Protein AF-A0A5P9XQY4-F1 (afdb_monomer_lite)

Structure (mmCIF, N/CA/C/O backbone):
data_AF-A0A5P9XQY4-F1
#
_entry.id   AF-A0A5P9XQY4-F1
#
loop_
_atom_site.group_PDB
_atom_site.id
_atom_site.type_symbol
_atom_site.label_atom_id
_atom_site.label_alt_id
_atom_site.label_comp_id
_atom_site.label_asym_id
_atom_site.label_entity_id
_atom_site.label_seq_id
_atom_site.pdbx_PDB_ins_code
_atom_site.Cartn_x
_atom_site.Cartn_y
_atom_site.Cartn_z
_atom_site.occupancy
_atom_site.B_iso_or_equiv
_atom_site.auth_seq_id
_atom_site.auth_comp_id
_atom_site.auth_asym_id
_atom_site.auth_atom_id
_atom_site.pdbx_PDB_model_num
ATOM 1 N N . MET A 1 1 ? -0.831 -0.317 -19.684 1.00 64.50 1 MET A N 1
ATOM 2 C CA . MET A 1 1 ? -0.301 -0.573 -21.057 1.00 64.50 1 MET A CA 1
ATOM 3 C C . MET A 1 1 ? 0.656 0.530 -21.506 1.00 64.50 1 MET A C 1
ATOM 5 O O . MET A 1 1 ? 1.503 0.267 -22.355 1.00 64.50 1 MET A O 1
ATOM 9 N N . LEU A 1 2 ? 0.540 1.743 -20.953 1.00 89.12 2 LEU A N 1
ATOM 10 C CA . LEU A 1 2 ? 1.443 2.857 -21.246 1.00 89.12 2 LEU A CA 1
ATOM 11 C C . LEU A 1 2 ? 2.839 2.604 -20.658 1.00 89.12 2 LEU A C 1
ATOM 13 O O . LEU A 1 2 ? 3.832 2.756 -21.351 1.00 89.12 2 LEU A O 1
ATOM 17 N N . GLU A 1 3 ? 2.898 2.086 -19.436 1.00 92.31 3 GLU A N 1
ATOM 18 C CA . GLU A 1 3 ? 4.110 1.839 -18.647 1.00 92.31 3 GLU A CA 1
ATOM 19 C C . GLU A 1 3 ? 5.081 0.903 -19.380 1.00 92.31 3 GLU A C 1
ATOM 21 O O . GLU A 1 3 ? 6.260 1.199 -19.552 1.00 92.31 3 GLU A O 1
ATOM 26 N N . MET A 1 4 ? 4.558 -0.208 -19.909 1.00 93.06 4 MET A N 1
ATOM 27 C CA . MET A 1 4 ? 5.349 -1.158 -20.693 1.00 93.06 4 MET A CA 1
ATOM 28 C C . MET A 1 4 ? 5.824 -0.554 -22.022 1.00 93.06 4 MET A C 1
ATOM 30 O O . MET A 1 4 ? 6.929 -0.837 -22.477 1.00 93.06 4 MET A O 1
ATOM 34 N N . THR A 1 5 ? 5.001 0.289 -22.649 1.00 94.19 5 THR A N 1
ATOM 35 C CA . THR A 1 5 ? 5.375 0.966 -23.898 1.00 94.19 5 THR A CA 1
ATOM 36 C C . THR A 1 5 ? 6.548 1.916 -23.654 1.00 94.19 5 THR A C 1
ATOM 38 O O . THR A 1 5 ? 7.529 1.876 -24.395 1.00 94.19 5 THR A O 1
ATOM 41 N N . GLU A 1 6 ? 6.499 2.699 -22.575 1.00 96.25 6 GLU A N 1
ATOM 42 C CA . GLU A 1 6 ? 7.584 3.599 -22.174 1.00 96.25 6 GLU A CA 1
ATOM 43 C C . GLU A 1 6 ? 8.871 2.835 -21.835 1.00 96.25 6 GLU A C 1
ATOM 45 O O . GLU A 1 6 ? 9.952 3.195 -22.310 1.00 96.25 6 GLU A O 1
ATOM 50 N N . ALA A 1 7 ? 8.767 1.719 -21.105 1.00 95.62 7 ALA A N 1
ATOM 51 C CA . ALA A 1 7 ? 9.913 0.861 -20.803 1.00 95.62 7 ALA A CA 1
ATOM 52 C C . ALA A 1 7 ? 10.642 0.406 -22.082 1.00 95.62 7 ALA A C 1
ATOM 54 O O . ALA A 1 7 ? 11.871 0.485 -22.176 1.00 95.62 7 ALA A O 1
ATOM 55 N N . LEU A 1 8 ? 9.886 -0.011 -23.103 1.00 95.62 8 LEU A N 1
ATOM 56 C CA . LEU A 1 8 ? 10.437 -0.445 -24.388 1.00 95.62 8 LEU A CA 1
ATOM 57 C C . LEU A 1 8 ? 1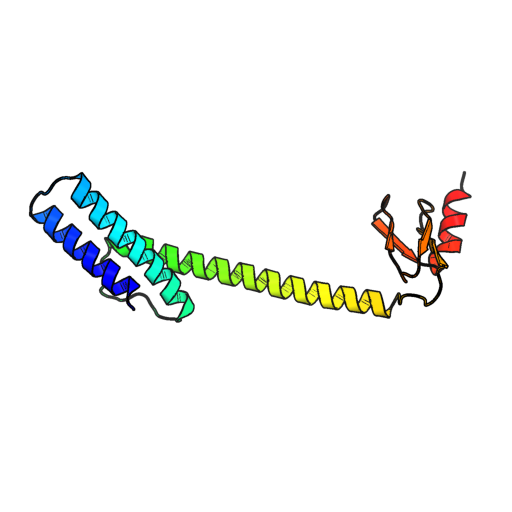1.023 0.714 -25.205 1.00 95.62 8 LEU A C 1
ATOM 59 O O . LEU A 1 8 ? 12.077 0.540 -25.819 1.00 95.62 8 LEU A O 1
ATOM 63 N N . ILE A 1 9 ? 10.397 1.895 -25.193 1.00 96.56 9 ILE A N 1
ATOM 64 C CA . ILE A 1 9 ? 10.919 3.099 -25.863 1.00 96.56 9 ILE A CA 1
ATOM 65 C C . ILE A 1 9 ? 12.280 3.487 -25.275 1.00 96.56 9 ILE A C 1
ATOM 67 O O . ILE A 1 9 ? 13.248 3.703 -26.011 1.00 96.56 9 ILE A O 1
ATOM 71 N N . HIS A 1 10 ? 12.387 3.529 -23.947 1.00 95.81 10 HIS A N 1
ATOM 72 C CA . HIS A 1 10 ? 13.635 3.869 -23.271 1.00 95.81 10 HIS A CA 1
ATOM 73 C C . HIS A 1 10 ? 14.711 2.793 -23.455 1.00 95.81 10 HIS A C 1
ATOM 75 O O . HIS A 1 10 ? 15.879 3.130 -23.660 1.00 95.81 10 HIS A O 1
ATOM 81 N N . HIS A 1 11 ? 14.335 1.512 -23.486 1.00 96.69 11 HIS A N 1
ATOM 82 C CA . HIS A 1 11 ? 15.263 0.431 -23.816 1.00 96.69 11 HIS A CA 1
ATOM 83 C C . HIS A 1 11 ? 15.767 0.525 -25.265 1.00 96.69 11 HIS A C 1
ATOM 85 O O . HIS A 1 11 ? 16.960 0.365 -25.517 1.00 96.69 11 HIS A O 1
ATOM 91 N N . ALA A 1 12 ? 14.895 0.847 -26.225 1.00 96.81 12 AL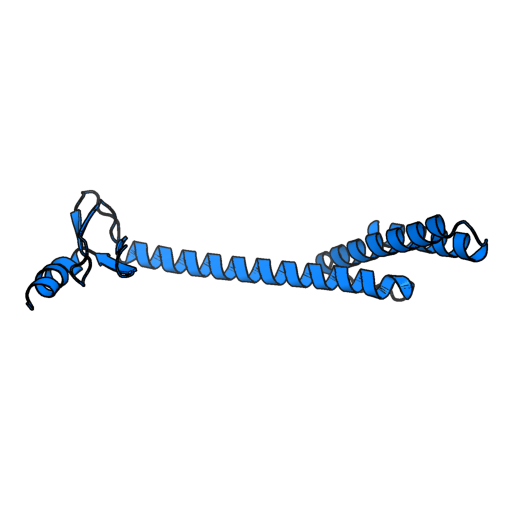A A N 1
ATOM 92 C CA . ALA A 1 12 ? 15.304 1.078 -27.609 1.00 96.81 12 ALA A CA 1
ATOM 93 C C . ALA A 1 12 ? 16.287 2.255 -27.714 1.00 96.81 12 ALA A C 1
ATOM 95 O O . ALA A 1 12 ? 17.305 2.151 -28.402 1.00 96.81 12 ALA A O 1
ATOM 96 N N . ARG A 1 13 ? 16.040 3.348 -26.975 1.00 96.62 13 ARG A N 1
ATOM 97 C CA . ARG A 1 13 ? 16.982 4.472 -26.873 1.00 96.62 13 ARG A CA 1
ATOM 98 C C . ARG A 1 13 ? 18.326 4.031 -26.295 1.00 96.62 13 ARG A C 1
ATOM 100 O O . ARG A 1 13 ? 19.355 4.393 -26.856 1.00 96.62 13 ARG A O 1
ATOM 107 N N . PHE A 1 14 ? 18.325 3.234 -25.227 1.00 97.19 14 PHE A N 1
ATOM 108 C CA . PHE A 1 14 ? 19.544 2.644 -24.672 1.00 97.19 14 PHE A CA 1
ATOM 109 C C . PHE A 1 14 ? 20.317 1.843 -25.731 1.00 97.19 14 PHE A C 1
ATOM 111 O O . PHE A 1 14 ? 21.514 2.070 -25.904 1.00 97.19 14 PHE A O 1
ATOM 118 N N . CYS A 1 15 ? 19.648 0.962 -26.487 1.00 96.94 15 CYS A N 1
ATOM 119 C CA . CYS A 1 15 ? 20.297 0.179 -27.540 1.00 96.94 15 CYS A CA 1
ATOM 120 C C . CYS A 1 15 ? 20.969 1.077 -28.585 1.00 96.94 15 CYS A C 1
ATOM 122 O O . CYS A 1 15 ? 22.122 0.837 -28.937 1.00 96.94 15 CYS A O 1
ATOM 124 N N . ILE A 1 16 ? 20.276 2.125 -29.042 1.00 97.56 16 ILE A N 1
ATOM 125 C CA . ILE A 1 16 ? 20.812 3.079 -30.021 1.00 97.56 16 ILE A CA 1
ATOM 126 C C . ILE A 1 16 ? 22.047 3.788 -29.457 1.00 97.56 16 ILE A C 1
ATOM 128 O O . ILE A 1 16 ? 23.097 3.749 -30.091 1.00 97.56 16 ILE A O 1
ATOM 132 N N . LEU A 1 17 ? 21.945 4.376 -28.260 1.00 96.06 17 LEU A N 1
ATOM 133 C CA . LEU A 1 17 ? 23.046 5.111 -27.625 1.00 96.06 17 LEU A CA 1
ATOM 134 C C . LEU A 1 17 ? 24.279 4.223 -27.415 1.00 96.06 17 LEU A C 1
ATOM 136 O O . LEU A 1 17 ? 25.406 4.649 -27.676 1.00 96.06 17 LEU A O 1
ATOM 140 N N . ASN A 1 18 ? 24.062 2.975 -26.996 1.00 95.56 18 ASN A N 1
ATOM 141 C CA . ASN A 1 18 ? 25.130 2.005 -26.787 1.00 95.56 18 ASN A CA 1
ATOM 142 C C . ASN A 1 18 ? 25.808 1.602 -28.110 1.00 95.56 18 ASN A C 1
ATOM 144 O O . ASN A 1 18 ? 27.033 1.542 -28.183 1.00 95.56 18 ASN A O 1
ATOM 148 N N . MET A 1 19 ? 25.030 1.380 -29.176 1.00 97.31 19 MET A N 1
ATOM 149 C CA . MET A 1 19 ? 25.560 1.055 -30.508 1.00 97.31 19 MET A CA 1
ATOM 150 C C . MET A 1 19 ? 26.331 2.214 -31.146 1.00 97.31 19 MET A C 1
ATOM 152 O O . MET A 1 19 ? 27.267 1.978 -31.907 1.00 97.31 19 MET A O 1
ATOM 156 N N . THR A 1 20 ? 25.944 3.459 -30.864 1.00 96.81 20 THR A N 1
ATOM 157 C CA . THR A 1 20 ? 26.614 4.654 -31.397 1.00 96.81 20 THR A CA 1
ATOM 158 C C . THR A 1 20 ? 27.776 5.137 -30.534 1.00 96.81 20 THR A C 1
ATOM 160 O O . THR A 1 20 ? 28.366 6.161 -30.866 1.00 96.81 20 THR A O 1
ATOM 163 N N . HIS A 1 21 ? 28.099 4.436 -29.441 1.00 94.69 21 HIS A N 1
ATOM 164 C CA . HIS A 1 21 ? 29.110 4.853 -28.464 1.00 94.69 21 HIS A CA 1
ATOM 165 C C . HIS A 1 21 ? 28.894 6.295 -27.975 1.00 94.69 21 HIS A C 1
ATOM 167 O O . HIS A 1 21 ? 29.823 7.104 -27.955 1.00 94.69 21 HIS A O 1
ATOM 173 N N . ALA A 1 22 ? 27.644 6.616 -27.625 1.00 95.50 22 ALA A N 1
ATOM 174 C CA . ALA A 1 22 ? 27.297 7.894 -27.015 1.00 95.50 22 ALA A CA 1
ATOM 175 C C . ALA A 1 22 ? 27.961 8.055 -25.634 1.00 95.50 22 ALA A C 1
ATOM 177 O O . ALA A 1 22 ? 28.649 7.158 -25.139 1.00 95.50 22 ALA A O 1
ATOM 178 N N . ASP A 1 23 ? 27.744 9.209 -25.005 1.00 96.62 23 ASP A N 1
ATOM 179 C CA . ASP A 1 23 ? 28.258 9.465 -23.666 1.00 96.62 23 ASP A CA 1
ATOM 180 C C . ASP A 1 23 ? 27.750 8.413 -22.660 1.00 96.62 23 ASP A C 1
ATOM 182 O O . ASP A 1 23 ? 26.578 8.020 -22.663 1.00 96.62 23 ASP A O 1
ATOM 186 N N . SER A 1 24 ? 28.646 7.937 -21.791 1.00 95.50 24 SER A N 1
ATOM 187 C CA . SER A 1 24 ? 28.339 6.855 -20.852 1.00 95.50 24 SER A CA 1
ATOM 188 C C . SER A 1 24 ? 27.221 7.219 -19.878 1.00 95.50 24 SER A C 1
ATOM 190 O O . SER A 1 24 ? 26.439 6.348 -19.501 1.00 95.50 24 SER A O 1
ATOM 192 N N . PHE A 1 25 ? 27.119 8.495 -19.493 1.00 97.25 25 PHE A N 1
ATOM 193 C CA . PHE A 1 25 ? 26.060 8.971 -18.611 1.00 97.25 25 PHE A CA 1
ATOM 194 C C . PHE A 1 25 ? 24.693 8.886 -19.297 1.00 97.25 25 PHE A C 1
ATOM 196 O O . PHE A 1 25 ? 23.724 8.449 -18.681 1.00 97.25 25 PHE A O 1
ATOM 203 N N . GLU A 1 26 ? 24.604 9.232 -20.585 1.00 95.75 26 GLU A N 1
ATOM 204 C CA . GLU A 1 26 ? 23.350 9.139 -21.343 1.00 95.75 26 GLU A CA 1
ATOM 205 C C . GLU A 1 26 ? 22.891 7.687 -21.525 1.00 95.75 26 GLU A C 1
ATOM 207 O O . GLU A 1 26 ? 21.696 7.392 -21.419 1.00 95.75 26 GLU A O 1
ATOM 212 N N . ILE A 1 27 ? 23.837 6.772 -21.764 1.00 95.31 27 ILE A N 1
ATOM 213 C CA . ILE A 1 27 ? 23.570 5.329 -21.851 1.00 95.31 27 ILE A CA 1
ATOM 214 C C . ILE A 1 27 ? 23.024 4.816 -20.513 1.00 95.31 27 ILE A C 1
ATOM 216 O O . ILE A 1 27 ? 21.990 4.142 -20.483 1.00 95.31 27 ILE A O 1
ATOM 220 N N . GLU A 1 28 ? 23.690 5.158 -19.408 1.00 96.62 28 GLU A N 1
ATOM 221 C CA . GLU A 1 28 ? 23.286 4.750 -18.061 1.00 96.62 28 GLU A CA 1
ATOM 222 C C . GLU A 1 28 ? 21.910 5.316 -17.684 1.00 96.62 28 GLU A C 1
ATOM 224 O O . GLU A 1 28 ? 21.059 4.609 -17.140 1.00 96.62 28 GLU A O 1
ATOM 229 N N . GLN A 1 29 ? 21.656 6.582 -18.011 1.00 97.12 29 GLN A N 1
ATOM 230 C CA . GLN A 1 29 ? 20.371 7.211 -17.747 1.00 97.12 29 GLN A CA 1
ATOM 231 C C . GLN A 1 29 ? 19.245 6.516 -18.522 1.00 97.12 29 GLN A C 1
ATOM 233 O O . GLN A 1 29 ? 18.198 6.230 -17.945 1.00 97.12 29 GLN A O 1
ATOM 238 N N . ALA A 1 30 ? 19.457 6.197 -19.802 1.00 96.00 30 ALA A N 1
ATOM 239 C CA . ALA A 1 30 ? 18.439 5.550 -20.624 1.00 96.00 30 ALA A CA 1
ATOM 240 C C . ALA A 1 30 ? 18.045 4.162 -20.093 1.00 96.00 30 ALA A C 1
ATOM 242 O O . ALA A 1 30 ? 16.850 3.862 -20.030 1.00 96.00 30 ALA A O 1
ATOM 243 N N . ILE A 1 31 ? 19.013 3.336 -19.667 1.00 97.38 31 ILE A N 1
ATOM 244 C CA . ILE A 1 31 ? 18.699 2.013 -19.104 1.00 97.38 31 ILE A CA 1
ATOM 245 C C . ILE A 1 31 ? 18.015 2.121 -17.739 1.00 97.38 31 ILE A C 1
ATOM 247 O O . ILE A 1 31 ? 17.039 1.412 -17.501 1.00 97.38 31 ILE A O 1
ATOM 251 N N . LYS A 1 32 ? 18.440 3.058 -16.880 1.00 97.81 32 LYS A N 1
ATOM 252 C CA . LYS A 1 32 ? 17.781 3.315 -15.590 1.00 97.81 32 LYS A CA 1
ATOM 253 C C . LYS A 1 32 ? 16.328 3.741 -15.772 1.00 97.81 32 LYS A C 1
ATOM 255 O O . LYS A 1 32 ? 15.450 3.239 -15.078 1.00 97.81 32 LYS A O 1
ATOM 260 N N . THR A 1 33 ? 16.054 4.630 -16.726 1.00 97.75 33 THR A N 1
ATOM 261 C CA . THR A 1 33 ? 14.678 5.043 -17.028 1.00 97.75 33 THR A CA 1
ATOM 262 C C . THR A 1 33 ? 13.846 3.881 -17.572 1.00 97.75 33 THR A C 1
ATOM 264 O O . THR A 1 33 ? 12.704 3.716 -17.156 1.00 97.75 33 THR A O 1
ATOM 267 N N . ALA A 1 34 ? 14.408 3.037 -18.443 1.00 97.75 34 ALA A N 1
ATOM 268 C CA . ALA A 1 34 ? 13.710 1.849 -18.937 1.00 97.75 34 ALA A CA 1
ATOM 269 C C . ALA A 1 34 ? 13.357 0.869 -17.805 1.00 97.75 34 ALA A C 1
ATOM 271 O O . ALA A 1 34 ? 12.251 0.336 -17.775 1.00 97.75 34 ALA A O 1
ATOM 272 N N . GLN A 1 35 ? 14.277 0.660 -16.860 1.00 98.19 35 GLN A N 1
ATOM 273 C CA . GLN A 1 35 ? 14.058 -0.189 -15.687 1.00 98.19 35 GLN A CA 1
ATOM 274 C C . GLN A 1 35 ? 12.983 0.378 -14.756 1.00 98.19 35 GLN A C 1
ATOM 276 O O . GLN A 1 35 ? 12.120 -0.376 -14.321 1.00 98.19 35 GLN A O 1
ATOM 281 N N . ALA A 1 36 ? 12.980 1.690 -14.502 1.00 97.81 36 ALA A N 1
ATOM 282 C CA . ALA A 1 36 ? 11.945 2.329 -13.688 1.00 97.81 36 ALA A CA 1
ATOM 283 C C . ALA A 1 36 ? 10.539 2.114 -14.279 1.00 97.81 36 ALA A C 1
ATOM 285 O O . ALA A 1 36 ? 9.634 1.661 -13.586 1.00 97.81 36 ALA A O 1
ATOM 286 N N . TRP A 1 37 ? 10.374 2.326 -15.587 1.00 98.06 37 TRP A N 1
ATOM 287 C CA . TRP A 1 37 ? 9.097 2.060 -16.254 1.00 98.06 37 TRP A CA 1
ATOM 288 C C . TRP A 1 37 ? 8.733 0.573 -16.297 1.00 98.06 37 TRP A C 1
ATOM 290 O O . TRP A 1 37 ? 7.556 0.226 -16.214 1.00 98.06 37 TRP A O 1
ATOM 300 N N . ALA A 1 38 ? 9.719 -0.320 -16.417 1.00 97.50 38 ALA A N 1
ATOM 301 C CA . ALA A 1 38 ? 9.477 -1.759 -16.348 1.00 97.50 38 ALA A CA 1
ATOM 302 C C . ALA A 1 38 ? 8.950 -2.170 -14.966 1.00 97.50 38 ALA A C 1
ATOM 304 O O . ALA A 1 38 ? 8.016 -2.964 -14.889 1.00 97.50 38 ALA A O 1
ATOM 305 N N . PHE A 1 39 ? 9.497 -1.586 -13.901 1.00 97.88 39 PHE A N 1
ATOM 306 C CA . PHE A 1 39 ? 9.023 -1.770 -12.534 1.00 97.88 39 PHE A CA 1
ATOM 307 C C . PHE A 1 39 ? 7.579 -1.287 -12.351 1.00 97.88 39 PHE A C 1
ATOM 309 O O . PHE A 1 39 ? 6.732 -2.047 -11.878 1.00 97.88 39 PHE A O 1
ATOM 316 N N . ASP A 1 40 ? 7.250 -0.084 -12.827 1.00 97.00 40 ASP A N 1
ATOM 317 C CA . ASP A 1 40 ? 5.873 0.425 -12.785 1.00 97.00 40 ASP A CA 1
ATOM 318 C C . ASP A 1 40 ? 4.910 -0.458 -13.597 1.00 97.00 40 ASP A C 1
ATOM 320 O O . ASP A 1 40 ? 3.772 -0.713 -13.190 1.00 97.00 40 ASP A 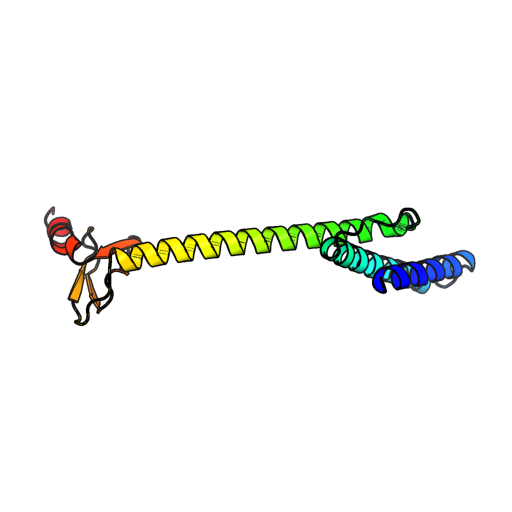O 1
ATOM 324 N N . ALA A 1 41 ? 5.375 -1.001 -14.725 1.00 96.31 41 ALA A N 1
ATOM 325 C CA . ALA A 1 41 ? 4.602 -1.953 -15.511 1.00 96.31 41 ALA A CA 1
ATOM 326 C C . ALA A 1 41 ? 4.372 -3.282 -14.769 1.00 96.31 41 ALA A C 1
ATOM 328 O O . ALA A 1 41 ? 3.300 -3.870 -14.917 1.00 96.31 41 ALA A O 1
ATOM 329 N N . GLY A 1 42 ? 5.339 -3.740 -13.969 1.00 97.00 42 GLY A N 1
ATOM 330 C CA . GLY A 1 42 ? 5.203 -4.893 -13.075 1.00 97.00 42 GLY A CA 1
ATOM 331 C C . GLY A 1 42 ? 4.107 -4.685 -12.033 1.00 97.00 42 GLY A C 1
ATOM 332 O O . GLY A 1 42 ? 3.204 -5.517 -11.910 1.00 97.00 42 GLY A O 1
ATOM 333 N N . LYS A 1 43 ? 4.111 -3.520 -11.370 1.00 96.19 43 LYS A N 1
ATOM 334 C CA . LYS A 1 43 ? 3.055 -3.119 -10.424 1.00 96.19 43 LYS A CA 1
ATOM 335 C C . LYS A 1 43 ? 1.674 -3.126 -11.077 1.00 96.19 43 LYS A C 1
ATOM 337 O O . LYS A 1 43 ? 0.750 -3.778 -10.593 1.00 96.19 43 LYS A O 1
ATOM 342 N N . ALA A 1 44 ? 1.538 -2.456 -12.223 1.00 94.88 44 ALA A N 1
ATOM 343 C CA . ALA A 1 44 ? 0.276 -2.392 -12.960 1.00 94.88 44 ALA A CA 1
ATOM 344 C C . ALA A 1 44 ? -0.201 -3.776 -13.443 1.00 94.88 44 ALA A C 1
ATOM 346 O O . ALA A 1 44 ? -1.408 -4.038 -13.537 1.00 94.88 44 ALA A O 1
ATOM 347 N N . ALA A 1 45 ? 0.730 -4.676 -13.760 1.00 94.94 45 ALA A N 1
ATOM 348 C CA . ALA A 1 45 ? 0.404 -6.023 -14.200 1.00 94.94 45 ALA A CA 1
ATOM 349 C C . ALA A 1 45 ? -0.210 -6.872 -13.086 1.00 94.94 45 ALA A C 1
ATOM 351 O O . ALA A 1 45 ? -1.196 -7.566 -13.343 1.00 94.94 45 ALA A O 1
ATOM 352 N N . PHE A 1 46 ? 0.287 -6.752 -11.851 1.00 94.94 46 PHE A N 1
ATOM 353 C CA . PHE A 1 46 ? -0.330 -7.387 -10.688 1.00 94.94 46 PHE A CA 1
ATOM 354 C C . PHE A 1 46 ? -1.783 -6.922 -10.508 1.00 94.94 46 PHE A C 1
ATOM 356 O O . PHE A 1 46 ? -2.699 -7.748 -10.501 1.00 94.94 46 PHE A O 1
ATOM 363 N N . THR A 1 47 ? -2.022 -5.603 -10.501 1.00 89.56 47 THR A N 1
ATOM 364 C CA . THR A 1 47 ? -3.373 -5.021 -10.373 1.00 89.56 47 THR A CA 1
ATOM 365 C C . THR A 1 47 ? -4.333 -5.520 -11.457 1.00 89.56 47 THR A C 1
ATOM 367 O O . THR A 1 47 ? -5.512 -5.763 -11.201 1.00 89.56 47 THR A O 1
ATOM 370 N N . THR A 1 48 ? -3.840 -5.692 -12.685 1.00 92.81 48 THR A N 1
ATOM 371 C CA . THR A 1 48 ? -4.653 -6.112 -13.840 1.00 92.81 48 THR A CA 1
ATOM 372 C C . THR A 1 48 ? -4.656 -7.621 -14.082 1.00 92.81 48 THR A C 1
ATOM 374 O O . THR A 1 48 ? -5.315 -8.078 -15.017 1.00 92.81 48 THR A O 1
ATOM 377 N N . LYS A 1 49 ? -3.953 -8.403 -13.252 1.00 91.81 49 LYS A N 1
ATOM 378 C CA . LYS A 1 49 ? -3.762 -9.858 -13.400 1.00 91.81 49 LYS A CA 1
ATOM 379 C C . LYS A 1 49 ? -3.215 -10.254 -14.773 1.00 91.81 49 LYS A C 1
ATOM 381 O O . LYS A 1 49 ? -3.589 -11.285 -15.334 1.00 91.81 49 LYS A O 1
ATOM 386 N N . THR A 1 50 ? -2.346 -9.420 -15.329 1.00 90.69 50 THR A N 1
ATOM 387 C CA . THR A 1 50 ? -1.680 -9.696 -16.601 1.00 90.69 50 THR A CA 1
ATOM 388 C C . THR A 1 50 ? -0.320 -10.338 -16.357 1.00 90.69 50 THR A C 1
ATOM 390 O O . THR A 1 50 ? 0.364 -10.043 -15.381 1.00 90.69 50 THR A O 1
ATOM 393 N N . SER A 1 51 ? 0.061 -11.270 -17.228 1.00 87.94 51 SER A N 1
ATOM 394 C CA . SER A 1 51 ? 1.371 -11.916 -17.174 1.00 87.94 51 SER A CA 1
ATOM 395 C C . SER A 1 51 ? 2.435 -11.055 -17.848 1.00 87.94 51 SER A C 1
ATOM 397 O O . SER A 1 51 ? 2.136 -10.286 -18.767 1.00 87.94 51 SER A O 1
ATOM 399 N N . ARG A 1 52 ? 3.697 -11.271 -17.468 1.00 90.44 52 ARG A N 1
ATOM 400 C CA . ARG A 1 52 ? 4.845 -10.668 -18.145 1.00 90.44 52 ARG A CA 1
ATOM 401 C C . ARG A 1 52 ? 4.825 -10.965 -19.653 1.00 90.44 52 ARG A C 1
ATOM 403 O O . ARG A 1 52 ? 4.605 -12.118 -20.031 1.00 90.44 52 ARG A O 1
ATOM 410 N N . PRO A 1 53 ? 5.088 -9.974 -20.522 1.00 89.25 53 PRO A N 1
ATOM 411 C CA . PRO A 1 53 ? 5.243 -10.223 -21.950 1.00 89.25 53 PRO A CA 1
ATOM 412 C C . PRO A 1 53 ? 6.437 -11.141 -22.237 1.00 89.25 53 PRO A C 1
ATOM 414 O O . PRO A 1 53 ? 7.516 -10.951 -21.676 1.00 89.25 53 PRO A O 1
ATOM 417 N N . ASN A 1 54 ? 6.270 -12.094 -23.156 1.00 89.19 54 ASN A N 1
ATOM 418 C CA . ASN A 1 54 ? 7.354 -12.999 -23.563 1.00 89.19 54 ASN A CA 1
ATOM 419 C C . ASN A 1 54 ? 8.515 -12.262 -24.246 1.00 89.19 54 ASN A C 1
ATOM 421 O O . ASN A 1 54 ? 9.666 -12.663 -24.104 1.00 89.19 54 ASN A O 1
ATOM 425 N N . ASP A 1 55 ? 8.211 -11.166 -24.940 1.00 88.25 55 ASP A N 1
ATOM 426 C CA . ASP A 1 55 ? 9.183 -10.390 -25.716 1.00 88.25 55 ASP A CA 1
ATOM 427 C C . ASP A 1 55 ? 9.853 -9.278 -24.891 1.00 88.25 55 ASP A C 1
ATOM 429 O O . ASP A 1 55 ? 10.519 -8.400 -25.445 1.00 88.25 55 ASP A O 1
ATOM 433 N N . LEU A 1 56 ? 9.675 -9.279 -23.563 1.00 92.00 56 LEU A N 1
ATOM 434 C CA . LEU A 1 56 ? 10.329 -8.303 -22.700 1.00 92.00 56 LEU A CA 1
ATOM 435 C C . LEU A 1 56 ? 11.856 -8.486 -22.786 1.00 92.00 56 LEU A C 1
ATOM 437 O O . LEU A 1 56 ? 12.344 -9.604 -22.593 1.00 92.00 56 LEU A O 1
ATOM 441 N N . PRO A 1 57 ? 12.640 -7.419 -23.023 1.00 95.06 57 PRO A N 1
ATOM 442 C CA . PRO A 1 57 ? 14.091 -7.511 -22.999 1.00 95.06 57 PRO A CA 1
ATOM 443 C C . PRO A 1 57 ? 14.608 -8.014 -21.649 1.00 95.06 57 PRO A C 1
ATOM 445 O O . PRO A 1 57 ? 14.183 -7.536 -20.599 1.00 95.06 57 PRO A O 1
ATOM 448 N N . VAL A 1 58 ? 15.578 -8.933 -21.678 1.00 94.69 58 VAL A N 1
ATOM 449 C CA . VAL A 1 58 ? 16.149 -9.579 -20.476 1.00 94.69 58 VAL A CA 1
ATOM 450 C C . VAL A 1 58 ? 16.625 -8.562 -19.434 1.00 94.69 58 VAL A C 1
ATOM 452 O O . VAL A 1 58 ? 16.434 -8.765 -18.240 1.00 94.69 58 VAL A O 1
ATOM 455 N N . MET A 1 59 ? 17.183 -7.429 -19.872 1.00 93.38 59 MET A N 1
ATOM 456 C CA . MET A 1 59 ? 17.667 -6.365 -18.978 1.00 93.38 59 MET A CA 1
ATOM 457 C C . MET A 1 59 ? 16.560 -5.663 -18.172 1.00 93.38 59 MET A C 1
ATOM 459 O O . MET A 1 59 ? 16.869 -4.952 -17.216 1.00 93.38 59 MET A O 1
ATOM 463 N N . LEU A 1 60 ? 15.291 -5.861 -18.539 1.00 97.06 60 LEU A N 1
ATOM 464 C CA . LEU A 1 60 ? 14.125 -5.305 -17.850 1.00 97.06 60 LEU A CA 1
ATOM 465 C C . LEU A 1 60 ? 13.383 -6.336 -16.988 1.00 97.06 60 LEU A C 1
ATOM 467 O O . LEU A 1 60 ? 12.489 -5.947 -16.242 1.00 97.06 60 LEU A O 1
ATOM 471 N N . HIS A 1 61 ? 13.730 -7.629 -17.074 1.00 96.25 61 HIS A N 1
ATOM 472 C CA . HIS A 1 61 ? 13.013 -8.700 -16.364 1.00 96.25 61 HIS A CA 1
ATOM 473 C C . HIS A 1 61 ? 13.026 -8.489 -14.857 1.00 96.25 61 HIS A C 1
ATOM 475 O O . HIS A 1 61 ? 11.965 -8.497 -14.250 1.00 96.25 61 HIS A O 1
ATOM 481 N N . ALA A 1 62 ? 14.208 -8.249 -14.282 1.00 96.50 62 ALA A N 1
ATOM 482 C CA . ALA A 1 62 ? 14.357 -8.067 -12.840 1.00 96.50 62 ALA A CA 1
ATOM 483 C C . ALA A 1 62 ? 13.508 -6.897 -12.328 1.00 96.50 62 ALA A C 1
ATOM 485 O O . ALA A 1 62 ? 12.709 -7.079 -11.424 1.00 96.50 62 ALA A O 1
ATOM 486 N N . ALA A 1 63 ? 13.599 -5.732 -12.977 1.00 97.31 63 ALA A N 1
ATOM 487 C CA . ALA A 1 63 ? 12.836 -4.558 -12.566 1.00 97.31 63 ALA A CA 1
ATOM 488 C C . ALA A 1 63 ? 11.318 -4.793 -12.652 1.00 97.31 63 ALA A C 1
ATOM 490 O O . ALA A 1 63 ? 10.589 -4.422 -11.738 1.00 97.31 63 ALA A O 1
ATOM 491 N N . TYR A 1 64 ? 10.844 -5.439 -13.722 1.00 97.44 64 TYR A N 1
ATOM 492 C CA . TYR A 1 64 ? 9.433 -5.804 -13.853 1.00 97.44 64 TYR A CA 1
ATOM 493 C C . TYR A 1 64 ? 8.980 -6.772 -12.755 1.00 97.44 64 TYR A C 1
ATOM 495 O O . TYR A 1 64 ? 7.941 -6.553 -12.134 1.00 97.44 64 TYR A O 1
ATOM 503 N N . ASP A 1 65 ? 9.749 -7.835 -12.520 1.00 96.06 65 ASP A N 1
ATOM 504 C CA . ASP A 1 65 ? 9.423 -8.847 -11.517 1.00 96.06 65 ASP A CA 1
ATOM 505 C C . ASP A 1 65 ? 9.408 -8.223 -10.111 1.00 96.06 65 ASP A C 1
ATOM 507 O O . ASP A 1 65 ? 8.461 -8.451 -9.362 1.00 96.06 65 ASP A O 1
ATOM 511 N N . ASP A 1 66 ? 10.379 -7.362 -9.789 1.00 97.31 66 ASP A N 1
ATOM 512 C CA . ASP A 1 66 ? 10.439 -6.621 -8.523 1.00 97.31 66 ASP A CA 1
ATOM 513 C C . ASP A 1 66 ? 9.170 -5.788 -8.302 1.00 97.31 66 ASP A C 1
ATOM 515 O O . ASP A 1 66 ? 8.548 -5.867 -7.243 1.00 97.31 66 ASP A O 1
ATOM 519 N N . GLY A 1 67 ? 8.729 -5.041 -9.320 1.00 96.38 67 GLY A N 1
ATOM 520 C CA . GLY A 1 67 ? 7.500 -4.251 -9.235 1.00 96.38 67 GLY A CA 1
ATOM 521 C C . GLY A 1 67 ? 6.252 -5.114 -9.035 1.00 96.38 67 GLY A C 1
ATOM 522 O O . GLY A 1 67 ? 5.368 -4.761 -8.255 1.00 96.38 67 GLY A O 1
ATOM 523 N N . PHE A 1 68 ? 6.183 -6.268 -9.701 1.00 96.19 68 PHE A N 1
ATOM 524 C CA . PHE A 1 68 ? 5.082 -7.216 -9.531 1.00 96.19 68 PHE A CA 1
ATOM 525 C C . PHE A 1 68 ? 5.040 -7.791 -8.107 1.00 96.19 68 PHE A C 1
ATOM 527 O O . PHE A 1 68 ? 3.978 -7.806 -7.481 1.00 96.19 68 PHE A O 1
ATOM 534 N N . PHE A 1 69 ? 6.183 -8.240 -7.580 1.00 95.44 69 PHE A N 1
ATOM 535 C CA . PHE A 1 69 ? 6.270 -8.812 -6.236 1.00 95.44 69 PHE A CA 1
ATOM 536 C C . PHE A 1 69 ? 6.026 -7.775 -5.141 1.00 95.44 69 PHE A C 1
ATOM 538 O O . PHE A 1 69 ? 5.366 -8.087 -4.155 1.00 95.44 69 PHE A O 1
ATOM 545 N N . GLU A 1 70 ? 6.491 -6.538 -5.314 1.00 95.69 70 GLU A N 1
ATOM 546 C CA . GLU A 1 70 ? 6.212 -5.458 -4.365 1.00 95.69 70 GLU A CA 1
ATOM 547 C C . GLU A 1 70 ? 4.713 -5.154 -4.289 1.00 95.69 70 GLU A C 1
ATOM 549 O O . GLU A 1 70 ? 4.162 -5.042 -3.196 1.00 95.69 70 GLU A O 1
ATOM 554 N N . ALA A 1 71 ? 4.028 -5.084 -5.435 1.00 94.06 71 ALA A N 1
ATOM 555 C CA . ALA A 1 71 ? 2.577 -4.907 -5.453 1.00 94.06 71 ALA A CA 1
ATOM 556 C C . ALA A 1 71 ? 1.844 -6.084 -4.788 1.00 94.06 71 ALA A C 1
ATOM 558 O O . ALA A 1 71 ? 0.862 -5.873 -4.077 1.00 94.06 71 ALA A O 1
ATOM 559 N N . GLN A 1 72 ? 2.334 -7.311 -4.981 1.00 93.88 72 GLN A N 1
ATOM 560 C CA . GLN A 1 72 ? 1.786 -8.495 -4.325 1.00 93.88 72 GLN A CA 1
ATOM 561 C C . GLN A 1 72 ? 1.960 -8.455 -2.801 1.00 93.88 72 GLN A C 1
ATOM 563 O O . GLN A 1 72 ? 1.024 -8.795 -2.078 1.00 93.88 72 GLN A O 1
ATOM 568 N N . LEU A 1 73 ? 3.139 -8.057 -2.317 1.00 92.94 73 LEU A N 1
ATOM 569 C CA . LEU A 1 73 ? 3.405 -7.908 -0.887 1.00 92.94 73 LEU A CA 1
ATOM 570 C C . LEU A 1 73 ? 2.504 -6.831 -0.276 1.00 92.94 73 LEU A C 1
ATOM 572 O O . LEU A 1 73 ? 1.844 -7.102 0.723 1.00 92.94 73 LEU A O 1
ATOM 576 N N . ALA A 1 74 ? 2.389 -5.671 -0.924 1.00 92.12 74 ALA A N 1
ATOM 577 C CA . ALA A 1 74 ? 1.515 -4.594 -0.467 1.00 92.12 74 ALA A CA 1
ATOM 578 C C . ALA A 1 74 ? 0.042 -5.037 -0.363 1.00 92.12 74 ALA A C 1
ATOM 580 O O . ALA A 1 74 ? -0.585 -4.829 0.669 1.00 92.12 74 ALA A O 1
ATOM 581 N N . ASP A 1 75 ? -0.498 -5.724 -1.379 1.00 93.25 75 ASP A N 1
ATOM 582 C CA . ASP A 1 75 ? -1.866 -6.275 -1.330 1.00 93.25 75 ASP A CA 1
ATOM 583 C C . ASP A 1 75 ? -2.036 -7.328 -0.221 1.00 93.25 75 ASP A C 1
ATOM 585 O O . ASP A 1 75 ? -3.108 -7.432 0.377 1.00 93.25 75 ASP A O 1
ATOM 589 N N . SER A 1 76 ? -0.990 -8.109 0.078 1.00 91.88 76 SER A N 1
ATOM 590 C CA . SER A 1 76 ? -1.036 -9.074 1.180 1.00 91.88 76 SER A CA 1
ATOM 591 C C . SER A 1 76 ? -1.065 -8.402 2.554 1.00 91.88 76 SER A C 1
ATOM 593 O O . SER A 1 76 ? -1.887 -8.789 3.381 1.00 91.88 76 SER A O 1
ATOM 595 N N . GLU A 1 77 ? -0.255 -7.361 2.765 1.00 91.56 77 GLU A N 1
ATOM 596 C CA . GLU A 1 77 ? -0.229 -6.584 4.011 1.00 91.56 77 GLU A CA 1
ATOM 597 C C . GLU A 1 77 ? -1.540 -5.812 4.217 1.00 91.56 77 GLU A C 1
ATOM 599 O O . GLU A 1 77 ? -2.109 -5.824 5.308 1.00 91.56 77 GLU A O 1
ATOM 604 N N . GLU A 1 78 ? -2.070 -5.183 3.162 1.00 91.62 78 GLU A N 1
ATOM 605 C CA . GLU A 1 78 ? -3.362 -4.491 3.216 1.00 91.62 78 GLU A CA 1
ATOM 606 C C . GLU A 1 78 ? -4.507 -5.453 3.558 1.00 91.62 78 GLU A C 1
ATOM 608 O O . GLU A 1 78 ? -5.396 -5.110 4.342 1.00 91.62 78 GLU A O 1
ATOM 613 N N . ARG A 1 79 ? -4.483 -6.673 3.004 1.00 91.56 79 ARG A N 1
ATOM 614 C CA . ARG A 1 79 ? -5.480 -7.704 3.315 1.00 91.56 79 ARG A CA 1
ATOM 615 C C . ARG A 1 79 ? -5.374 -8.177 4.760 1.00 91.56 79 ARG A C 1
ATOM 617 O O . ARG A 1 79 ? -6.401 -8.255 5.426 1.00 91.56 79 ARG A O 1
ATOM 624 N N . GLU A 1 80 ? -4.165 -8.459 5.239 1.00 94.25 80 GLU A N 1
ATOM 625 C CA . GLU A 1 80 ? -3.924 -8.867 6.628 1.00 94.25 80 GLU A CA 1
ATOM 626 C C . GLU A 1 80 ? -4.415 -7.793 7.607 1.00 94.25 80 GLU A C 1
ATOM 628 O O . GLU A 1 80 ? -5.144 -8.093 8.552 1.00 94.25 80 GLU A O 1
ATOM 633 N N . TYR A 1 81 ? -4.107 -6.523 7.337 1.00 90.88 81 TYR A N 1
ATOM 634 C CA . TYR A 1 81 ? -4.588 -5.410 8.150 1.00 90.88 81 TYR A CA 1
ATOM 635 C C . TYR A 1 81 ? -6.119 -5.292 8.142 1.00 90.88 81 TYR A C 1
ATOM 637 O O . TYR A 1 81 ? -6.727 -5.061 9.188 1.00 90.88 81 TYR A O 1
ATOM 645 N N . ALA A 1 82 ? -6.761 -5.459 6.982 1.00 93.06 82 ALA A N 1
ATOM 646 C CA . ALA A 1 82 ? -8.218 -5.409 6.874 1.00 93.06 82 ALA A CA 1
ATOM 647 C C . ALA A 1 82 ? -8.900 -6.557 7.640 1.00 93.06 82 ALA A C 1
ATOM 649 O O . ALA A 1 82 ? -9.939 -6.343 8.267 1.00 93.06 82 ALA A O 1
ATOM 650 N N . GLU A 1 83 ? -8.322 -7.760 7.606 1.00 94.12 83 GLU A N 1
ATOM 651 C CA . GLU A 1 83 ? -8.802 -8.911 8.375 1.00 94.12 83 GLU A CA 1
ATOM 652 C C . GLU A 1 83 ? -8.654 -8.668 9.878 1.00 94.12 83 GLU A C 1
ATOM 654 O O . GLU A 1 83 ? -9.650 -8.759 10.597 1.00 94.12 83 GLU A O 1
ATOM 659 N N . TRP A 1 84 ? -7.468 -8.246 10.327 1.00 95.69 84 TRP A N 1
ATOM 660 C CA . TRP A 1 84 ? -7.220 -7.885 11.723 1.00 95.69 84 TRP A CA 1
ATOM 661 C C . TRP A 1 84 ? -8.171 -6.784 12.215 1.00 95.69 84 TRP A C 1
ATOM 663 O O . TRP A 1 84 ? -8.742 -6.891 13.297 1.00 95.69 84 TRP A O 1
ATOM 673 N N . SER A 1 85 ? -8.394 -5.736 11.413 1.00 94.31 85 SER A N 1
ATOM 674 C CA . SER A 1 85 ? -9.293 -4.636 11.778 1.00 94.31 85 SER A CA 1
ATOM 675 C C . SER A 1 85 ? -10.738 -5.105 11.938 1.00 94.31 85 SER A C 1
ATOM 677 O O . SER A 1 85 ? -11.436 -4.615 12.822 1.00 94.31 85 SER A O 1
ATOM 679 N N . ARG A 1 86 ? -11.197 -6.041 11.097 1.00 94.12 86 ARG A N 1
ATOM 680 C CA . ARG A 1 86 ? -12.544 -6.612 11.203 1.00 94.12 86 ARG A CA 1
ATOM 681 C C . ARG A 1 86 ? -12.680 -7.468 12.460 1.00 94.12 86 ARG A C 1
ATOM 683 O O . ARG A 1 86 ? -13.647 -7.294 13.189 1.00 94.12 86 ARG A O 1
ATOM 690 N N . GLU A 1 87 ? -11.717 -8.351 12.719 1.00 94.31 87 GLU A N 1
ATOM 691 C CA . GLU A 1 87 ? -11.708 -9.186 13.930 1.00 94.31 87 GLU A CA 1
ATOM 692 C C . GLU A 1 87 ? -11.697 -8.320 15.195 1.00 94.31 87 GLU A C 1
ATOM 694 O O . GLU A 1 87 ? -12.485 -8.540 16.110 1.00 94.31 87 GLU A O 1
ATOM 699 N N . PHE A 1 88 ? -10.888 -7.260 15.211 1.00 92.56 88 PHE A N 1
ATOM 700 C CA . PHE A 1 88 ? -10.847 -6.315 16.323 1.00 92.56 88 PHE A CA 1
ATOM 701 C C . PHE A 1 88 ? -12.176 -5.567 16.527 1.00 92.56 88 PHE A C 1
ATOM 703 O O . PHE A 1 88 ? -12.597 -5.349 17.6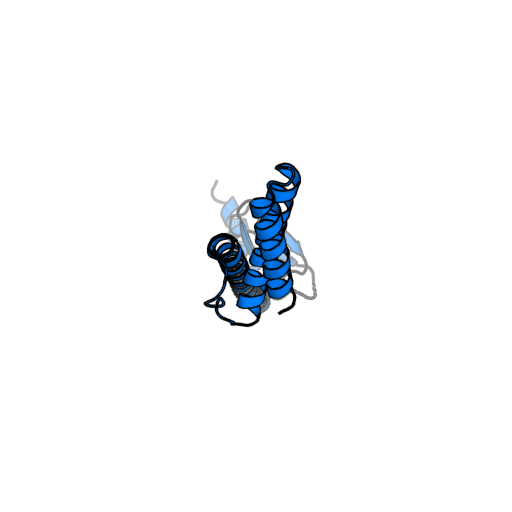64 1.00 92.56 88 PHE A O 1
ATOM 710 N N . GLU A 1 89 ? -12.856 -5.158 15.451 1.00 93.00 89 GLU A N 1
ATOM 711 C CA . GLU A 1 89 ? -14.182 -4.533 15.544 1.00 93.00 89 GLU A CA 1
ATOM 712 C C . GLU A 1 89 ? -15.247 -5.500 16.078 1.00 93.00 89 GLU A C 1
ATOM 714 O O . GLU A 1 89 ? -16.076 -5.092 16.896 1.00 93.00 89 GLU A O 1
ATOM 719 N N . GLU A 1 90 ? -15.209 -6.765 15.653 1.00 93.62 90 GLU A N 1
ATOM 720 C CA . GLU A 1 90 ? -16.090 -7.826 16.155 1.00 93.62 90 GLU A CA 1
ATOM 721 C C . GLU A 1 90 ? -15.871 -8.051 17.659 1.00 93.62 90 GLU A C 1
ATOM 723 O O . GLU A 1 90 ? -16.832 -7.985 18.430 1.00 93.62 90 GLU A O 1
ATOM 728 N N . GLU A 1 91 ? -14.617 -8.194 18.102 1.00 90.81 91 GLU A N 1
ATOM 729 C CA . GLU A 1 91 ? -14.275 -8.309 19.525 1.00 90.81 91 GLU A CA 1
ATOM 730 C C . GLU A 1 91 ? -14.757 -7.088 20.325 1.00 90.81 91 GLU A C 1
ATOM 732 O O . GLU A 1 91 ? -15.380 -7.225 21.381 1.00 90.81 91 GLU A O 1
ATOM 737 N N . LEU A 1 92 ? -14.519 -5.870 19.826 1.00 88.19 92 LEU A N 1
ATOM 738 C CA . LEU A 1 92 ? -14.936 -4.639 20.500 1.00 88.19 92 LEU A CA 1
ATOM 739 C C . LEU A 1 92 ? -16.462 -4.567 20.677 1.00 88.19 92 LEU A C 1
ATOM 741 O O . LEU A 1 92 ? -16.949 -4.087 21.707 1.00 88.19 92 LEU A O 1
ATOM 745 N N . GLU A 1 93 ? -17.223 -5.015 19.680 1.00 90.62 93 GLU A N 1
ATOM 746 C CA . GLU A 1 93 ? -18.681 -5.053 19.744 1.00 90.62 93 GLU A CA 1
ATOM 747 C C . GLU A 1 93 ? -19.174 -6.104 20.750 1.00 90.62 93 GLU A C 1
ATOM 749 O O . GLU A 1 93 ? -20.065 -5.807 21.549 1.00 90.62 93 GLU A O 1
ATOM 754 N N . GLU A 1 94 ? -18.544 -7.281 20.816 1.00 90.56 94 GLU A N 1
ATOM 755 C CA . GLU A 1 94 ? -18.820 -8.273 21.865 1.00 90.56 94 GLU A CA 1
ATOM 756 C C . GLU A 1 94 ? -18.559 -7.709 23.270 1.00 90.56 94 GLU A C 1
ATOM 758 O O . GLU A 1 94 ? -19.386 -7.864 24.178 1.00 90.56 94 GLU A O 1
ATOM 763 N N . PHE A 1 95 ? -17.451 -6.986 23.463 1.00 86.75 95 PHE A N 1
ATOM 764 C CA . PHE A 1 95 ? -17.158 -6.311 24.730 1.00 86.75 95 PHE A CA 1
ATOM 765 C C . PHE A 1 95 ? -18.234 -5.286 25.102 1.00 86.75 95 PHE A C 1
ATOM 767 O O . PHE A 1 95 ? -18.655 -5.235 26.258 1.00 86.75 95 PHE A O 1
ATOM 774 N N . ARG A 1 96 ? -18.723 -4.490 24.144 1.00 87.81 96 ARG A N 1
ATOM 775 C CA . ARG A 1 96 ? -19.799 -3.511 24.384 1.00 87.81 96 ARG A CA 1
ATOM 776 C C . ARG A 1 96 ? -21.128 -4.167 24.739 1.00 87.81 96 ARG A C 1
ATOM 778 O O . ARG A 1 96 ? -21.866 -3.615 25.552 1.00 87.81 96 ARG A O 1
ATOM 785 N N . GLN A 1 97 ? -21.436 -5.320 24.153 1.00 90.62 97 GLN A N 1
ATOM 786 C CA . GLN A 1 97 ? -22.655 -6.067 24.467 1.00 90.62 97 GLN A CA 1
ATOM 787 C C . GLN A 1 97 ? -22.597 -6.694 25.863 1.00 90.62 97 GLN A C 1
ATOM 789 O O . GLN A 1 97 ? -23.588 -6.648 26.592 1.00 90.62 97 GLN A O 1
ATOM 794 N N . ASN A 1 98 ? -21.438 -7.228 26.256 1.00 90.62 98 ASN A N 1
ATOM 795 C CA . ASN A 1 98 ? -21.234 -7.827 27.577 1.00 90.62 98 ASN A CA 1
ATOM 796 C C . ASN A 1 98 ? -21.112 -6.779 28.693 1.00 90.62 98 ASN A C 1
ATOM 798 O O . ASN A 1 98 ? -21.547 -7.016 29.819 1.00 90.62 98 ASN A O 1
ATOM 802 N N . TYR A 1 99 ? -20.556 -5.609 28.377 1.00 90.94 99 TYR A N 1
ATOM 803 C CA . TYR A 1 99 ? -20.318 -4.519 29.321 1.00 90.94 99 TYR A CA 1
ATOM 804 C C . TYR A 1 99 ? -20.869 -3.195 28.772 1.00 90.94 99 TYR A C 1
ATOM 806 O O . TYR A 1 99 ? -20.099 -2.294 28.418 1.00 90.94 99 TYR A O 1
ATOM 814 N N . PRO A 1 100 ? -22.203 -3.050 28.694 1.00 92.31 100 PRO A N 1
ATOM 815 C CA . PRO A 1 100 ? -22.832 -1.867 28.127 1.00 92.31 100 PRO A CA 1
ATOM 816 C C . PRO A 1 100 ? -22.642 -0.648 29.027 1.00 92.31 100 PRO A C 1
ATOM 818 O O . PRO A 1 100 ? -22.627 -0.749 30.257 1.00 92.31 100 PRO A O 1
ATOM 821 N N . ASP A 1 101 ? -22.557 0.530 28.415 1.00 92.31 101 ASP A N 1
ATOM 822 C CA . ASP A 1 101 ? -22.525 1.802 29.133 1.00 92.31 101 ASP A CA 1
ATOM 823 C C . ASP A 1 101 ? -23.812 2.027 29.940 1.00 92.31 101 ASP A C 1
ATOM 825 O O . ASP A 1 101 ? -24.914 1.657 29.531 1.00 92.31 101 ASP A O 1
ATOM 829 N N . SER A 1 102 ? -23.678 2.683 31.091 1.00 90.06 102 SER A N 1
ATOM 830 C CA . SER A 1 102 ? -24.813 3.093 31.911 1.00 90.06 102 SER A CA 1
ATOM 831 C C . SER A 1 102 ? -25.263 4.515 31.587 1.00 90.06 102 SER A C 1
ATOM 833 O O . SER A 1 102 ? -24.437 5.404 31.338 1.00 90.06 102 SER A O 1
ATOM 835 N N . PRO A 1 103 ? -26.578 4.791 31.656 1.00 91.19 103 PRO A N 1
ATOM 836 C CA . PRO A 1 103 ? -27.087 6.158 31.599 1.00 91.19 103 PRO A CA 1
ATOM 837 C C . PRO A 1 103 ? -26.532 7.044 32.730 1.00 91.19 103 PRO A C 1
ATOM 839 O O . PRO A 1 103 ? -26.387 8.262 32.545 1.00 91.19 103 PRO A O 1
ATOM 842 N N . GLU A 1 104 ? -26.165 6.452 33.869 1.00 93.00 104 GLU A N 1
ATOM 843 C CA . GLU A 1 104 ? -25.646 7.125 35.059 1.00 93.00 104 GLU A CA 1
ATOM 844 C C . GLU A 1 104 ? -24.174 6.780 35.308 1.00 93.00 104 GLU A C 1
ATOM 846 O O . GLU A 1 104 ? -23.670 5.738 34.896 1.00 93.00 104 GLU A O 1
ATOM 851 N N . LYS A 1 105 ? -23.445 7.688 35.969 1.00 93.19 105 LYS A N 1
ATOM 852 C CA . LYS A 1 105 ? -22.059 7.400 36.349 1.00 93.19 105 LYS A CA 1
ATOM 853 C C . LYS A 1 105 ? -22.054 6.425 37.524 1.00 93.19 105 LYS A C 1
ATOM 855 O O . LYS A 1 105 ? -22.753 6.655 38.506 1.00 93.19 105 LYS A O 1
ATOM 860 N N . ARG A 1 106 ? -21.215 5.402 37.433 1.00 91.50 106 ARG A N 1
ATOM 861 C CA . ARG A 1 106 ? -20.996 4.368 38.448 1.00 91.50 106 ARG A CA 1
ATOM 862 C C . ARG A 1 106 ? -19.505 4.114 38.625 1.00 91.50 106 ARG A C 1
ATOM 864 O O . ARG A 1 106 ? -18.696 4.565 37.809 1.00 91.50 106 ARG A O 1
ATOM 871 N N . PHE A 1 107 ? -19.135 3.451 39.713 1.00 94.31 107 PHE A N 1
ATOM 872 C CA . PHE A 1 107 ? -17.757 3.017 39.905 1.00 94.31 107 PHE A CA 1
ATOM 873 C C . PHE A 1 107 ? -17.536 1.679 39.210 1.00 94.31 107 PHE A C 1
ATOM 875 O O . PHE A 1 107 ? -18.327 0.762 39.373 1.00 94.31 107 PHE A O 1
ATOM 882 N N . ILE A 1 108 ? -16.446 1.576 38.460 1.00 95.19 108 ILE A N 1
ATOM 883 C CA . ILE A 1 108 ? -15.887 0.302 38.009 1.00 95.19 108 ILE A CA 1
ATOM 884 C C . ILE A 1 108 ? -14.570 0.067 38.741 1.00 95.19 108 ILE A C 1
ATOM 886 O O . ILE A 1 108 ? -13.837 1.018 39.037 1.00 95.19 108 ILE A O 1
ATOM 890 N N . PHE A 1 109 ? -14.256 -1.188 39.028 1.00 95.12 109 PHE A N 1
ATOM 891 C CA . PHE A 1 109 ? -13.176 -1.565 39.927 1.00 95.12 109 PHE A CA 1
ATOM 892 C C . PHE A 1 109 ? -12.199 -2.511 39.244 1.00 95.12 109 PHE A C 1
ATOM 894 O O . PHE A 1 109 ? -12.587 -3.375 38.467 1.00 95.12 109 PHE A O 1
ATOM 901 N N . CYS A 1 110 ? -10.908 -2.358 39.528 1.00 94.69 110 CYS A N 1
ATOM 902 C CA . CYS A 1 110 ? -9.918 -3.348 39.135 1.00 94.69 110 CYS A CA 1
ATOM 903 C C . CYS A 1 110 ? -10.021 -4.557 40.076 1.00 94.69 110 CYS A C 1
ATOM 905 O O . CYS A 1 110 ? -9.860 -4.375 41.281 1.00 94.69 110 CYS A O 1
ATOM 907 N N . PRO A 1 111 ? -10.185 -5.792 39.580 1.00 93.56 111 PRO A N 1
ATOM 908 C CA . PRO A 1 111 ? -10.324 -6.963 40.451 1.00 93.56 111 PRO A CA 1
ATOM 909 C C . PRO A 1 111 ? -9.108 -7.198 41.363 1.00 93.56 111 PRO A C 1
ATOM 911 O O . PRO A 1 111 ? -9.238 -7.812 42.414 1.00 93.56 111 PRO A O 1
ATOM 914 N N . ASN A 1 112 ? -7.939 -6.660 41.002 1.00 91.56 112 ASN A N 1
ATOM 915 C CA . ASN A 1 112 ? -6.708 -6.757 41.789 1.00 91.56 112 ASN A CA 1
ATOM 916 C C . ASN A 1 112 ? -6.529 -5.628 42.823 1.00 91.56 112 ASN A C 1
ATOM 918 O O . ASN A 1 112 ? -5.476 -5.536 43.447 1.00 91.56 112 ASN A O 1
ATOM 922 N N . GLY A 1 113 ? -7.500 -4.724 42.986 1.00 90.62 113 GLY A N 1
ATOM 923 C CA . GLY A 1 113 ? -7.420 -3.668 44.003 1.00 90.62 113 GLY A CA 1
ATOM 924 C C . GLY A 1 113 ? -6.580 -2.439 43.623 1.00 90.62 113 GLY A C 1
ATOM 925 O O . GLY A 1 113 ? -6.382 -1.563 44.459 1.00 90.62 113 GLY A O 1
ATOM 926 N N . HIS A 1 114 ? -6.074 -2.335 42.387 1.00 91.56 114 HIS A N 1
ATOM 927 C CA . HIS A 1 114 ? -5.159 -1.245 42.001 1.00 91.56 114 HIS A CA 1
ATOM 928 C C . HIS A 1 114 ? -5.843 0.117 41.839 1.00 91.56 114 HIS A C 1
ATOM 930 O O . HIS A 1 114 ? -5.297 1.142 42.239 1.00 91.56 114 HIS A O 1
ATOM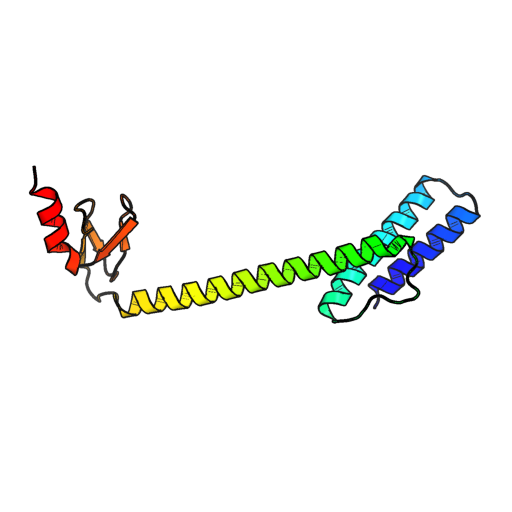 936 N N . ASN A 1 115 ? -7.015 0.147 41.197 1.00 90.31 115 ASN A N 1
ATOM 937 C CA . ASN A 1 115 ? -7.718 1.388 40.887 1.00 90.31 115 ASN A CA 1
ATOM 938 C C . ASN A 1 115 ? -9.239 1.187 40.820 1.00 90.31 115 ASN A C 1
ATOM 940 O O . ASN A 1 115 ? -9.716 0.079 40.570 1.00 90.31 115 ASN A O 1
ATOM 944 N N . SER A 1 116 ? -9.983 2.278 40.986 1.00 92.56 116 SER A N 1
ATOM 945 C CA . SER A 1 116 ? -11.412 2.382 40.692 1.00 92.56 116 SER A CA 1
ATOM 946 C C . SER A 1 116 ? -11.674 3.656 39.886 1.00 92.56 116 SER A C 1
ATOM 948 O O . SER A 1 116 ? -10.954 4.646 40.015 1.00 92.56 116 SER A O 1
ATOM 950 N N . LEU A 1 117 ? -12.680 3.640 39.014 1.00 93.75 117 LEU A N 1
ATOM 951 C CA . LEU A 1 117 ? -12.987 4.766 38.136 1.00 93.75 117 LEU A CA 1
ATOM 952 C C . LEU A 1 117 ? -14.478 5.079 38.163 1.00 93.75 117 LEU A C 1
ATOM 954 O O . LEU A 1 117 ? -15.299 4.195 37.952 1.00 93.75 117 LEU A O 1
ATOM 958 N N . PHE A 1 118 ? -14.825 6.354 38.350 1.00 94.88 118 PHE A N 1
ATOM 959 C CA . PHE A 1 118 ? -16.207 6.821 38.257 1.00 94.88 118 PHE A CA 1
ATOM 960 C C . PHE A 1 118 ? -16.542 7.237 36.819 1.00 94.88 118 PHE A C 1
ATOM 962 O O . PHE A 1 118 ? -16.123 8.300 36.349 1.00 94.88 118 PHE A O 1
ATOM 969 N N . THR A 1 119 ? -17.285 6.402 36.099 1.00 94.38 119 THR A N 1
ATOM 970 C CA . THR A 1 119 ? -17.543 6.559 34.662 1.00 94.38 119 THR A CA 1
ATOM 971 C C . THR A 1 119 ? -18.946 6.089 34.282 1.00 94.38 119 THR A C 1
ATOM 973 O O . THR A 1 119 ? -19.626 5.426 35.056 1.00 94.38 119 THR A O 1
ATOM 976 N N . LYS A 1 120 ? -19.404 6.465 33.085 1.00 94.50 120 LYS A N 1
ATOM 977 C CA . LYS A 1 120 ? -20.589 5.860 32.457 1.00 94.50 120 LYS A CA 1
ATOM 978 C C . LYS A 1 120 ? -20.243 4.588 31.687 1.00 94.50 120 LYS A C 1
ATOM 980 O O . LYS A 1 120 ? -21.139 3.815 31.378 1.00 94.50 120 LYS A O 1
ATOM 985 N N . SER A 1 121 ? -18.964 4.386 31.368 1.00 91.81 121 SER A N 1
ATOM 986 C CA . SER A 1 121 ? -18.533 3.230 30.589 1.00 91.81 121 SER A CA 1
ATOM 987 C C . SER A 1 121 ? -18.860 1.917 31.299 1.00 91.81 121 SER A C 1
ATOM 989 O O . SER A 1 121 ? -18.725 1.843 32.520 1.00 91.81 121 SER A O 1
ATOM 991 N N . GLY A 1 122 ? -19.273 0.892 30.553 1.00 89.94 122 GLY A N 1
ATOM 992 C CA . GLY A 1 122 ? -19.506 -0.439 31.126 1.00 89.94 122 GLY A CA 1
ATOM 993 C C . GLY A 1 122 ? -18.232 -1.167 31.547 1.00 89.94 122 GLY A C 1
ATOM 994 O O . GLY A 1 122 ? -18.261 -1.948 32.493 1.00 89.94 122 GLY A O 1
ATOM 995 N N . TYR A 1 123 ? -17.102 -0.846 30.916 1.00 92.19 123 TYR A N 1
ATOM 996 C CA . TYR A 1 123 ? -15.788 -1.365 31.281 1.00 92.19 123 TYR A CA 1
ATOM 997 C C . TYR A 1 123 ? -14.667 -0.363 30.981 1.00 92.19 123 TYR A C 1
ATOM 999 O O . TYR A 1 123 ? -14.844 0.590 30.210 1.00 92.19 123 TYR A O 1
ATOM 1007 N N . LYS A 1 124 ? -13.490 -0.597 31.572 1.00 92.44 124 LYS A N 1
ATOM 1008 C CA . LYS A 1 124 ? -12.194 -0.005 31.188 1.00 92.44 124 LYS A CA 1
ATOM 1009 C C . LYS A 1 124 ? -11.059 -0.969 31.498 1.00 92.44 124 LYS A C 1
ATOM 1011 O O . LYS A 1 124 ? -11.228 -1.861 32.310 1.00 92.44 124 LYS A O 1
ATOM 1016 N N . GLU A 1 125 ? -9.888 -0.760 30.917 1.00 92.25 125 GLU A N 1
ATOM 1017 C CA . GLU A 1 125 ? -8.673 -1.451 31.353 1.00 92.25 125 GLU A CA 1
ATOM 1018 C C . GLU A 1 125 ? -7.994 -0.691 32.495 1.00 92.25 125 GLU A C 1
ATOM 1020 O O . GLU A 1 125 ? -7.924 0.543 32.505 1.00 92.25 125 GLU A O 1
ATOM 1025 N N . CYS A 1 126 ? -7.483 -1.433 33.474 1.00 93.44 126 CYS A N 1
ATOM 1026 C CA . CYS A 1 126 ? -6.701 -0.867 34.561 1.00 93.44 126 CYS A CA 1
ATOM 1027 C C . CYS A 1 126 ? -5.316 -0.440 34.063 1.00 93.44 126 CYS A C 1
ATOM 1029 O O . CYS A 1 126 ? -4.538 -1.278 33.622 1.00 93.44 126 CYS A O 1
ATOM 1031 N N . ALA A 1 127 ? -4.962 0.836 34.230 1.00 89.06 127 ALA A N 1
ATOM 1032 C CA . ALA A 1 127 ? -3.663 1.365 33.802 1.00 89.06 127 ALA A CA 1
ATOM 1033 C C . ALA A 1 127 ? -2.442 0.702 34.478 1.00 89.06 127 ALA A C 1
ATOM 1035 O O . ALA A 1 127 ? -1.352 0.752 33.922 1.00 89.06 127 ALA A O 1
ATOM 1036 N N . GLU A 1 128 ? -2.615 0.096 35.658 1.00 91.44 128 GLU A N 1
ATOM 1037 C CA . GLU A 1 128 ? -1.521 -0.552 36.397 1.00 91.44 128 GLU A CA 1
ATOM 1038 C C . GLU A 1 128 ? -1.273 -1.995 35.936 1.00 91.44 128 GLU A C 1
ATOM 1040 O O . GLU A 1 128 ? -0.133 -2.426 35.810 1.00 91.44 128 GLU A O 1
ATOM 1045 N N . CYS A 1 129 ? -2.339 -2.767 35.699 1.00 91.88 129 CYS A N 1
ATOM 1046 C CA . CYS A 1 129 ? -2.230 -4.219 35.500 1.00 91.88 129 CYS A CA 1
ATOM 1047 C C . CYS A 1 129 ? -2.885 -4.743 34.219 1.00 91.88 129 CYS A C 1
ATOM 1049 O O . CYS A 1 129 ? -2.862 -5.946 33.983 1.00 91.88 129 CYS A O 1
ATOM 1051 N N . GLY A 1 130 ? -3.518 -3.879 33.425 1.00 90.50 130 GLY A N 1
ATOM 1052 C CA .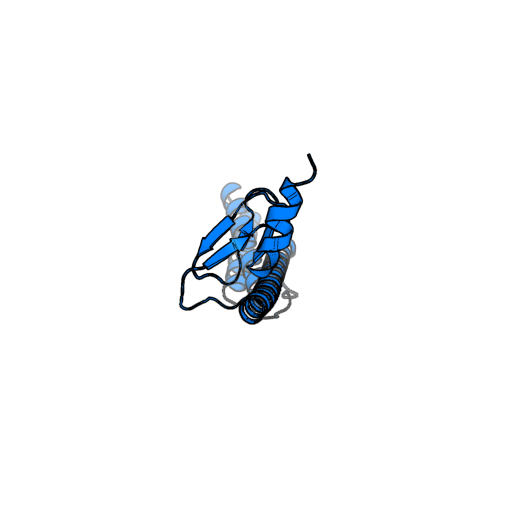 GLY A 1 130 ? -4.237 -4.248 32.204 1.00 90.50 130 GLY A CA 1
ATOM 1053 C C . GLY A 1 130 ? -5.540 -5.023 32.428 1.00 90.50 130 GLY A C 1
ATOM 1054 O O . GLY A 1 130 ? -6.281 -5.241 31.479 1.00 90.50 130 GLY A O 1
ATOM 1055 N N . CYS A 1 131 ? -5.869 -5.431 33.661 1.00 92.31 131 CYS A N 1
ATOM 1056 C CA . CYS A 1 131 ? -7.101 -6.176 33.915 1.00 92.31 131 CYS A CA 1
ATOM 1057 C C . CYS A 1 131 ? -8.350 -5.343 33.616 1.00 92.31 131 CYS A C 1
ATOM 1059 O O . CYS A 1 131 ? -8.400 -4.141 33.903 1.00 92.31 131 CYS A O 1
ATOM 1061 N N . LEU A 1 132 ? -9.379 -6.030 33.122 1.00 92.06 132 LEU A N 1
ATOM 1062 C CA . LEU A 1 132 ? -10.692 -5.457 32.879 1.00 92.06 132 LEU A CA 1
ATOM 1063 C C . LEU A 1 132 ? -11.314 -4.974 34.196 1.00 92.06 132 LEU A C 1
ATOM 1065 O O . LEU A 1 132 ? -11.424 -5.723 35.165 1.00 92.06 132 LEU A O 1
ATOM 1069 N N . MET A 1 133 ? -11.697 -3.705 34.220 1.00 94.06 133 MET A N 1
ATOM 1070 C CA . MET A 1 133 ? -12.399 -3.046 35.307 1.00 94.06 133 MET A CA 1
ATOM 1071 C C . MET A 1 133 ? -13.888 -3.013 34.995 1.00 94.06 133 MET A C 1
ATOM 1073 O O . MET A 1 133 ? -14.291 -2.454 33.974 1.00 94.06 133 MET A O 1
ATOM 1077 N N . THR A 1 134 ? -14.691 -3.558 35.898 1.00 93.56 134 THR A N 1
ATOM 1078 C CA . THR A 1 134 ? -16.154 -3.639 35.793 1.00 93.56 134 THR A CA 1
ATOM 1079 C C . THR A 1 134 ? -16.780 -3.329 37.154 1.00 93.56 134 THR A C 1
ATOM 1081 O O . THR A 1 134 ? -16.068 -3.197 38.151 1.00 93.56 134 THR A O 1
ATOM 1084 N N . GLU A 1 135 ? -18.100 -3.173 37.225 1.00 91.88 135 GLU A N 1
ATOM 1085 C CA . GLU A 1 135 ? -18.798 -3.047 38.516 1.00 91.88 135 GLU A CA 1
ATOM 1086 C C . GLU A 1 135 ? -18.705 -4.323 39.351 1.00 91.88 135 GLU A C 1
ATOM 1088 O O . GLU A 1 135 ? -18.418 -4.255 40.542 1.00 91.88 135 GLU A O 1
ATOM 1093 N N . ASP A 1 136 ? -18.856 -5.487 38.716 1.00 91.19 136 ASP A N 1
ATOM 1094 C CA . ASP A 1 136 ? -18.865 -6.791 39.395 1.00 91.19 136 ASP A CA 1
ATOM 1095 C C . ASP A 1 136 ? -17.545 -7.105 40.121 1.00 91.19 136 ASP A C 1
ATOM 1097 O O . ASP A 1 136 ? -17.481 -7.963 41.000 1.00 91.19 136 ASP A O 1
ATOM 1101 N N . ALA A 1 137 ? -16.471 -6.394 39.773 1.00 90.81 137 ALA A N 1
ATOM 1102 C CA . ALA A 1 137 ? -15.172 -6.516 40.413 1.00 90.81 137 ALA A CA 1
ATOM 1103 C C . ALA A 1 137 ? -15.074 -5.798 41.775 1.00 90.81 137 ALA A C 1
ATOM 1105 O O . ALA A 1 137 ? -14.017 -5.877 42.402 1.00 90.81 137 ALA A O 1
ATOM 1106 N N . GLU A 1 138 ? -16.125 -5.118 42.254 1.00 91.88 138 GLU A N 1
ATOM 1107 C CA . GLU A 1 138 ? -16.124 -4.373 43.525 1.00 91.88 138 GLU A CA 1
ATOM 1108 C C . GLU A 1 138 ? -15.692 -5.236 44.720 1.00 91.88 138 GLU A C 1
ATOM 1110 O O . GLU A 1 138 ? -14.780 -4.870 45.467 1.00 91.88 138 GLU A O 1
ATOM 1115 N N . GLU A 1 139 ? -16.294 -6.416 44.884 1.00 89.56 139 GLU A N 1
ATOM 1116 C CA . GLU A 1 139 ? -15.968 -7.316 45.994 1.00 89.56 139 GLU A CA 1
ATOM 1117 C C . GLU A 1 139 ? -14.507 -7.789 45.916 1.00 89.56 139 GLU A C 1
ATOM 1119 O O . GLU A 1 139 ? -13.781 -7.782 46.913 1.00 89.56 139 GLU A O 1
ATOM 1124 N N . SER A 1 140 ? -14.044 -8.132 44.710 1.00 89.62 140 SER A N 1
ATOM 1125 C CA . SER A 1 140 ? -12.654 -8.545 44.478 1.00 89.62 140 SER A CA 1
ATOM 1126 C C . SER A 1 140 ? -11.668 -7.413 44.782 1.00 89.62 140 SER A C 1
ATOM 1128 O O . SER A 1 140 ? -10.655 -7.642 45.441 1.00 89.62 140 SER A O 1
ATOM 1130 N N . PHE A 1 141 ? -11.996 -6.180 44.387 1.00 89.44 141 PHE A N 1
ATOM 1131 C CA . PHE A 1 141 ? -11.186 -4.988 44.631 1.00 89.44 141 PHE A CA 1
ATOM 1132 C C . PHE A 1 141 ? -10.951 -4.744 46.124 1.00 89.44 141 PHE A C 1
ATOM 1134 O O . PHE A 1 141 ? -9.810 -4.532 46.541 1.00 89.44 141 PHE A O 1
ATOM 1141 N N . TYR A 1 142 ? -12.004 -4.810 46.944 1.00 86.88 142 TYR A N 1
ATOM 1142 C CA . TYR A 1 142 ? -11.867 -4.605 48.387 1.00 86.88 142 TYR A CA 1
ATOM 1143 C C . TYR A 1 142 ? -11.173 -5.780 49.086 1.00 86.88 142 TYR A C 1
ATOM 1145 O O . TYR A 1 142 ? -10.407 -5.555 50.024 1.00 86.88 142 TYR A O 1
ATOM 1153 N N . ASN A 1 143 ? -11.366 -7.011 48.607 1.00 86.12 143 ASN A N 1
ATOM 1154 C CA . ASN A 1 143 ? -10.723 -8.199 49.172 1.00 86.12 143 ASN A CA 1
ATOM 1155 C C . ASN A 1 143 ? -9.229 -8.301 48.824 1.00 86.12 143 ASN A C 1
ATOM 1157 O O . ASN A 1 143 ? -8.442 -8.760 49.654 1.00 86.12 143 ASN A O 1
ATOM 1161 N N . ALA A 1 144 ? -8.801 -7.809 47.657 1.00 80.00 144 ALA A N 1
ATOM 1162 C CA . ALA A 1 144 ? -7.391 -7.788 47.253 1.00 80.00 144 ALA A CA 1
ATOM 1163 C C . ALA A 1 144 ? -6.503 -6.970 48.214 1.00 80.00 144 ALA A C 1
ATOM 1165 O O . ALA A 1 144 ? -5.321 -7.267 48.387 1.00 80.00 144 ALA A O 1
ATOM 1166 N N . GLY A 1 145 ? -7.077 -5.963 48.883 1.00 60.25 145 GLY A N 1
ATOM 1167 C CA . GLY A 1 145 ? -6.392 -5.148 49.889 1.00 60.25 145 GLY A CA 1
ATOM 1168 C C . GLY A 1 145 ? -6.433 -5.696 51.323 1.00 60.25 145 GLY A C 1
ATOM 1169 O O . GLY A 1 145 ? -5.708 -5.177 52.170 1.00 60.25 145 GLY A O 1
ATOM 1170 N N . GLN A 1 146 ? -7.259 -6.711 51.616 1.00 55.81 146 GLN A N 1
ATOM 1171 C CA . GLN A 1 146 ? -7.519 -7.192 52.986 1.00 55.81 146 GLN A CA 1
ATOM 1172 C C . GLN A 1 146 ? -6.640 -8.372 53.435 1.00 55.81 146 GLN A C 1
ATOM 1174 O O . GLN A 1 146 ? -6.683 -8.754 54.602 1.00 55.81 146 GLN A O 1
ATOM 1179 N N . CYS A 1 147 ? -5.778 -8.902 52.564 1.00 44.66 147 CYS A N 1
ATOM 1180 C CA . CYS A 1 147 ? -4.691 -9.803 52.958 1.00 44.66 147 CYS A CA 1
ATOM 1181 C C . CYS A 1 147 ? -3.380 -9.023 53.153 1.00 44.66 147 CYS A C 1
ATOM 1183 O O . CYS A 1 147 ? -2.481 -9.089 52.314 1.00 44.66 147 CYS A O 1
ATOM 1185 N N . LYS A 1 148 ? -3.262 -8.283 54.259 1.00 42.28 148 LYS A N 1
ATOM 1186 C CA . LYS A 1 148 ? -1.972 -7.833 54.807 1.00 42.28 148 LYS A CA 1
ATOM 1187 C C . LYS A 1 148 ? -1.940 -8.018 56.314 1.00 42.28 148 LYS A C 1
ATOM 1189 O O . LYS A 1 148 ? -2.894 -7.556 56.974 1.00 42.28 148 LYS A O 1
#

Foldseek 3Di:
DVLLVQLVVLVVVLVVCVVVVHDPVSNVVSLVRSLQSLLVQLLVCLVVVHDDDPPPPPSNVVSSVNSVVVNVVVVVVVVVVVVVVVVVVVVVVVVCVVQPFAPAWDWWAFLLQPDIDTGRTSWDADPPPRGITHPVSVVSNVVNPVPD

pLDDT: mean 92.14, std 7.99, range [42.28, 98.19]

Organism: NCBI:txid637390

Radius of gyration: 30.64 Å; chains: 1; bounding box: 56×22×86 Å

Secondary structure (DSSP, 8-state):
-HHHHHHHHHHHHHHHHHHTT--HHHHHHHHHHHHHHHHHHHHHHHHHTPPPPTT--HHHHHHHHHHHHHHHHHHHHHHHHHHHHHHHHHHHHHHHHHSPPPSS-EEEE-TTSS-EEEESSS-EE-TTT-PEEBSTTHHHHHHHTS--

Sequence (148 aa):
MLEMTEALIHHARFCILNMTHADSFEIEQAIKTAQAWAFDAGKAAFTTKTSRPNDLPVMLHAAYDDGFFEAQLADSEEREYAEWSREFEEELEEFRQNYPDSPEKRFIFCPNGHNSLFTKSGYKECAECGCLMTEDAEESFYNAGQCK